Protein AF-A0A972H630-F1 (afdb_monomer_lite)

pLDDT: mean 94.14, std 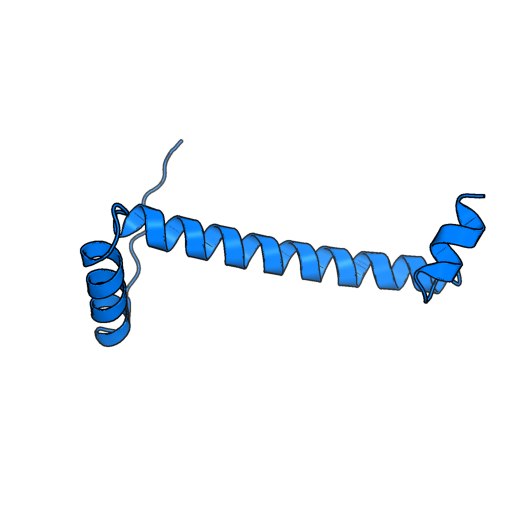5.77, range [63.56, 98.44]

Structure (mmCIF, N/CA/C/O backbone):
data_AF-A0A972H630-F1
#
_entry.id   AF-A0A972H630-F1
#
loop_
_atom_site.group_PDB
_atom_site.id
_atom_site.type_symbol
_atom_site.label_atom_id
_atom_site.label_alt_id
_atom_site.label_comp_id
_atom_site.label_asym_id
_atom_site.label_entity_id
_atom_site.label_seq_id
_atom_site.pdbx_PDB_ins_code
_atom_site.Cartn_x
_atom_site.Cartn_y
_atom_site.Cartn_z
_atom_site.occupancy
_atom_site.B_iso_or_equiv
_atom_site.auth_seq_id
_atom_site.auth_comp_id
_atom_site.auth_asym_id
_atom_site.auth_atom_id
_atom_site.pdbx_PDB_model_num
ATOM 1 N N . MET A 1 1 ? -0.821 -21.532 7.232 1.00 69.81 1 MET A N 1
ATOM 2 C CA . MET A 1 1 ? -0.747 -21.003 8.614 1.00 69.81 1 MET A CA 1
ATOM 3 C C . MET A 1 1 ? -1.225 -19.560 8.611 1.00 69.81 1 MET A C 1
ATOM 5 O O . MET A 1 1 ? -0.900 -18.846 7.671 1.00 69.81 1 MET A O 1
ATOM 9 N N . ARG A 1 2 ? -2.019 -19.143 9.603 1.00 74.75 2 ARG A N 1
ATOM 10 C CA . ARG A 1 2 ? -2.372 -17.731 9.817 1.00 74.75 2 ARG A CA 1
ATOM 11 C C . ARG A 1 2 ? -1.589 -17.217 11.020 1.00 74.75 2 ARG A C 1
ATOM 13 O O . ARG A 1 2 ? -1.549 -17.897 12.038 1.00 74.75 2 ARG A O 1
ATOM 20 N N . THR A 1 3 ? -1.023 -16.024 10.890 1.00 87.81 3 THR A N 1
ATOM 21 C CA . THR A 1 3 ? -0.320 -15.321 11.968 1.00 87.81 3 THR A CA 1
ATOM 22 C C . THR A 1 3 ? -1.041 -14.003 12.224 1.00 87.81 3 THR A C 1
ATOM 24 O O . THR A 1 3 ? -1.433 -13.324 11.273 1.00 87.81 3 THR A O 1
ATOM 27 N N . SER A 1 4 ? -1.259 -13.654 13.490 1.00 90.00 4 SER A N 1
ATOM 28 C CA . SER A 1 4 ? -1.832 -12.366 13.883 1.00 90.00 4 SER A CA 1
ATOM 29 C C . SER A 1 4 ? -0.731 -11.328 14.055 1.00 90.00 4 SER A C 1
ATOM 31 O O . SER A 1 4 ? 0.306 -11.617 14.648 1.00 90.00 4 SER A O 1
ATOM 33 N N . ILE A 1 5 ? -0.984 -10.111 13.588 1.00 89.19 5 ILE A N 1
ATOM 34 C CA . ILE A 1 5 ? -0.113 -8.959 13.807 1.00 89.19 5 ILE A CA 1
ATOM 35 C C . ILE A 1 5 ? -0.938 -7.920 14.568 1.00 89.19 5 ILE A C 1
ATOM 37 O O . ILE A 1 5 ? -2.047 -7.595 14.145 1.00 89.19 5 ILE A O 1
ATOM 41 N N . SER A 1 6 ? -0.407 -7.425 15.686 1.00 92.12 6 SER A N 1
ATOM 42 C CA . SER A 1 6 ? -0.952 -6.264 16.395 1.00 92.12 6 SER A CA 1
ATOM 43 C C . SER A 1 6 ? -0.110 -5.043 16.039 1.00 92.12 6 SER A C 1
ATOM 45 O O . SER A 1 6 ? 1.116 -5.104 16.127 1.00 92.12 6 SER A O 1
ATOM 47 N N . ILE A 1 7 ? -0.754 -3.961 15.608 1.00 89.88 7 ILE A N 1
ATOM 48 C CA . ILE A 1 7 ? -0.090 -2.709 15.235 1.00 89.88 7 ILE A CA 1
ATOM 49 C C . ILE A 1 7 ? -0.762 -1.538 15.942 1.00 89.88 7 ILE A C 1
ATOM 51 O O . ILE A 1 7 ? -1.989 -1.463 16.003 1.00 89.88 7 ILE A O 1
ATOM 55 N N . SER A 1 8 ? 0.047 -0.609 16.442 1.00 94.81 8 SER A N 1
ATOM 56 C CA . SER A 1 8 ? -0.443 0.684 16.913 1.00 94.81 8 SER A CA 1
ATOM 57 C C . SER A 1 8 ? -0.696 1.589 15.714 1.00 94.81 8 SER A C 1
ATOM 59 O O . SER A 1 8 ? 0.169 1.728 14.849 1.00 94.81 8 SER A O 1
ATOM 61 N N . LEU A 1 9 ? -1.871 2.211 15.667 1.00 93.62 9 LEU A N 1
ATOM 62 C CA . LEU A 1 9 ? -2.251 3.162 14.626 1.00 93.62 9 LEU A CA 1
ATOM 63 C C . LEU A 1 9 ? -2.544 4.526 15.257 1.00 93.62 9 LEU A C 1
ATOM 65 O O . LEU A 1 9 ? -3.060 4.567 16.377 1.00 93.62 9 LEU A O 1
ATOM 69 N N . PRO A 1 10 ? -2.267 5.636 14.551 1.00 97.56 10 PRO A N 1
ATOM 70 C CA . PRO A 1 10 ? -2.803 6.935 14.928 1.00 97.56 10 PRO A CA 1
ATOM 71 C C . PRO A 1 10 ? -4.328 6.867 15.065 1.00 97.56 10 PRO A C 1
ATOM 73 O O . PRO A 1 10 ? -4.996 6.217 14.257 1.00 97.56 10 PRO A O 1
ATOM 76 N N . GLU A 1 11 ? -4.879 7.553 16.066 1.00 97.25 11 GLU A N 1
ATOM 77 C CA . GLU A 1 11 ? -6.314 7.508 16.370 1.00 97.25 11 GLU A CA 1
ATOM 78 C C . GLU A 1 11 ? -7.175 7.911 15.163 1.00 97.25 11 GLU A C 1
ATOM 80 O O . GLU A 1 11 ? -8.162 7.249 14.845 1.00 97.25 11 GLU A O 1
ATOM 85 N N . GLU A 1 12 ? -6.755 8.946 14.435 1.00 97.69 12 GLU A N 1
ATOM 86 C CA . GLU A 1 12 ? -7.461 9.424 13.244 1.00 97.69 12 GLU A CA 1
ATOM 87 C C . GLU A 1 12 ? -7.519 8.367 12.136 1.00 97.69 12 GLU A C 1
ATOM 89 O O . GLU A 1 12 ? -8.573 8.155 11.538 1.00 97.69 12 GLU A O 1
ATOM 94 N N . LEU A 1 13 ? -6.439 7.605 11.938 1.00 96.31 13 LEU A N 1
ATOM 95 C CA . LEU A 1 13 ? -6.426 6.521 10.958 1.00 96.31 13 LEU A CA 1
ATOM 96 C C . LEU A 1 13 ? -7.360 5.377 11.375 1.00 96.31 13 LEU A C 1
ATOM 98 O O . LEU A 1 13 ? -8.065 4.812 10.541 1.00 96.31 13 LEU A O 1
ATOM 102 N N . ALA A 1 14 ? -7.417 5.050 12.669 1.00 95.31 14 ALA A N 1
ATOM 103 C CA . ALA A 1 14 ? -8.364 4.056 13.172 1.00 95.31 14 ALA A CA 1
ATOM 104 C C . ALA A 1 14 ? -9.824 4.49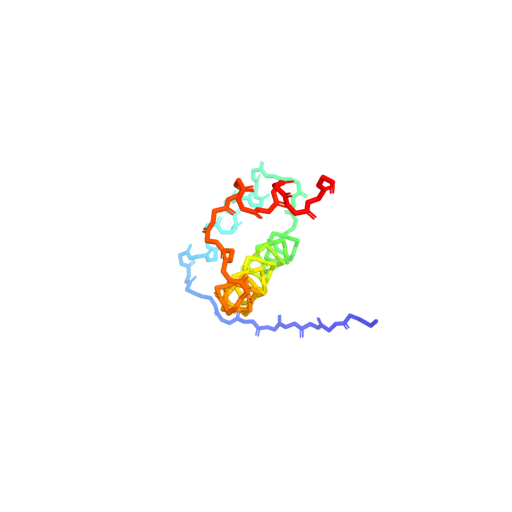3 12.939 1.00 95.31 14 ALA A C 1
ATOM 106 O O . ALA A 1 14 ? -10.647 3.683 12.503 1.00 95.31 14 ALA A O 1
ATOM 107 N N . LYS A 1 15 ? -10.135 5.781 13.148 1.00 96.56 15 LYS A N 1
ATOM 108 C CA . LYS A 1 15 ? -11.460 6.357 12.859 1.00 96.56 15 LYS A CA 1
ATOM 109 C C . LYS A 1 15 ? -11.802 6.307 11.369 1.00 96.56 15 LYS A C 1
ATOM 111 O O . LYS A 1 15 ? -12.956 6.058 11.022 1.00 96.56 15 LYS A O 1
ATOM 116 N N . GLU A 1 16 ? -10.840 6.549 10.483 1.00 96.38 16 GLU A N 1
ATOM 117 C CA . GLU A 1 16 ? -11.047 6.440 9.034 1.00 96.38 16 GLU A CA 1
ATOM 118 C C . GLU A 1 16 ? -11.345 5.003 8.604 1.00 96.38 16 GLU A C 1
ATOM 120 O O . GLU A 1 16 ? -12.330 4.770 7.901 1.00 96.38 16 GLU A O 1
ATOM 125 N N . ILE A 1 17 ? -10.567 4.034 9.097 1.00 96.00 17 ILE A N 1
ATOM 126 C CA . ILE A 1 17 ? -10.812 2.601 8.871 1.00 96.00 17 ILE A CA 1
ATOM 127 C C . ILE A 1 17 ? -12.241 2.238 9.300 1.00 96.00 17 ILE A C 1
ATOM 129 O O . ILE A 1 17 ? -12.951 1.552 8.565 1.00 96.00 17 ILE A O 1
ATOM 133 N N . ASP A 1 18 ? -12.696 2.737 10.451 1.00 94.94 18 ASP A N 1
ATOM 134 C CA . ASP A 1 18 ? -14.053 2.488 10.945 1.00 94.94 18 ASP A CA 1
ATOM 135 C C . ASP A 1 18 ? -15.150 3.078 10.072 1.00 94.94 18 ASP A C 1
ATOM 137 O O . ASP A 1 18 ? -16.194 2.450 9.890 1.00 94.94 18 ASP A O 1
ATOM 141 N N . LYS A 1 19 ? -14.940 4.277 9.526 1.00 96.62 19 LYS A N 1
ATOM 142 C CA . LYS A 1 19 ? -15.893 4.892 8.595 1.00 96.62 19 LYS A CA 1
ATOM 143 C C . LYS A 1 19 ? -16.020 4.057 7.321 1.00 96.62 19 LYS A C 1
ATOM 145 O O . LYS A 1 19 ? -17.140 3.775 6.906 1.00 96.62 19 LYS A O 1
ATOM 150 N N . VAL A 1 20 ? -14.897 3.615 6.752 1.00 96.62 20 VAL A N 1
ATOM 151 C CA . VAL A 1 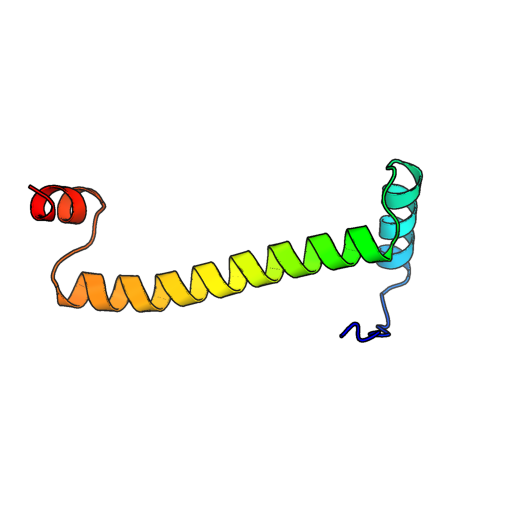20 ? -14.878 2.789 5.533 1.00 96.62 20 VAL A CA 1
ATOM 152 C C . VAL A 1 20 ? -15.557 1.442 5.773 1.00 96.62 20 VAL A C 1
ATOM 154 O O . VAL A 1 20 ? -16.412 1.026 4.995 1.00 96.62 20 VAL A O 1
ATOM 157 N N . VAL A 1 21 ? -15.232 0.770 6.875 1.00 96.69 21 VAL A N 1
ATOM 158 C CA . VAL A 1 21 ? -15.835 -0.523 7.231 1.00 96.69 21 VAL A CA 1
ATOM 159 C C . VAL A 1 21 ? -17.344 -0.397 7.459 1.00 96.69 21 VAL A C 1
ATOM 161 O O . VAL A 1 21 ? -18.089 -1.263 7.027 1.00 96.69 21 VAL A O 1
ATOM 164 N N . LYS A 1 22 ? -17.833 0.701 8.051 1.00 95.88 22 LYS A N 1
ATOM 165 C CA . LYS A 1 22 ? -19.283 0.943 8.213 1.00 95.88 22 LYS A CA 1
ATOM 166 C C . LYS A 1 22 ? -20.030 1.153 6.893 1.00 95.88 22 LYS A C 1
ATOM 168 O O . LYS A 1 22 ? -21.234 0.932 6.842 1.00 95.88 22 LYS A O 1
ATOM 173 N N . GLN A 1 23 ? -19.338 1.626 5.861 1.00 96.25 23 GLN A N 1
ATOM 174 C CA . GLN A 1 23 ? -19.906 1.910 4.539 1.00 96.25 23 GLN A CA 1
ATOM 175 C C . GLN A 1 23 ? -19.738 0.743 3.557 1.00 96.25 23 GLN A C 1
ATOM 177 O O . GLN A 1 23 ? -20.217 0.814 2.428 1.00 96.25 23 GLN A O 1
ATOM 182 N N . THR A 1 24 ? -19.051 -0.324 3.965 1.00 93.25 24 THR A N 1
ATOM 183 C CA . THR A 1 24 ? -18.736 -1.483 3.127 1.00 93.25 24 THR A CA 1
ATOM 184 C C . THR A 1 24 ? -19.120 -2.774 3.850 1.00 93.25 24 THR A C 1
ATOM 186 O O . THR A 1 24 ? -19.515 -2.764 5.010 1.00 93.25 24 THR A O 1
ATOM 189 N N . SER A 1 25 ? -19.018 -3.917 3.174 1.00 93.31 25 SER A N 1
ATOM 190 C CA . SER A 1 25 ? -19.186 -5.234 3.805 1.00 93.31 25 SER A CA 1
ATOM 191 C C . SER A 1 25 ? -17.877 -5.804 4.368 1.00 93.31 25 SER A C 1
ATOM 193 O O . SER A 1 25 ? -17.832 -6.978 4.729 1.00 93.31 25 SER A O 1
ATOM 195 N N . LEU A 1 26 ? -16.792 -5.022 4.374 1.00 94.69 26 LEU A N 1
ATOM 196 C CA . LEU A 1 26 ? -15.458 -5.483 4.753 1.00 94.69 26 LEU A CA 1
ATOM 197 C C . LEU A 1 26 ? -15.253 -5.384 6.260 1.00 94.69 26 L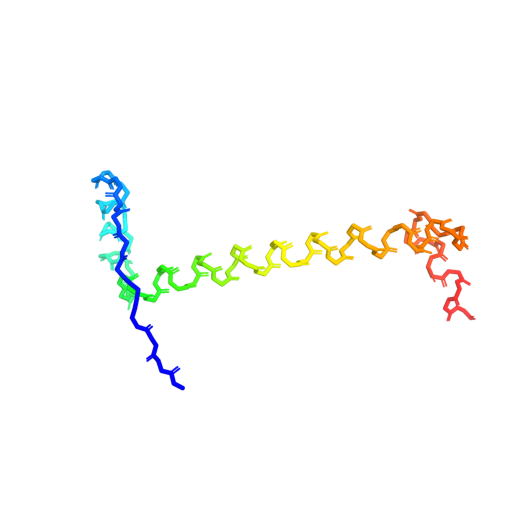EU A C 1
ATOM 199 O O . LEU A 1 26 ? -15.616 -4.396 6.884 1.00 94.69 26 LEU A O 1
ATOM 203 N N . THR A 1 27 ? -14.560 -6.351 6.845 1.00 95.88 27 THR A N 1
ATOM 204 C CA . THR A 1 27 ? -14.004 -6.220 8.196 1.00 95.88 27 THR A CA 1
ATOM 205 C C . THR A 1 27 ? -12.750 -5.338 8.194 1.00 95.88 27 THR A C 1
ATOM 207 O O . THR A 1 27 ? -12.059 -5.201 7.181 1.00 95.88 27 THR A O 1
ATOM 210 N N . ARG A 1 28 ? -12.367 -4.804 9.366 1.00 94.12 28 ARG A N 1
ATOM 211 C CA . ARG A 1 28 ? -11.094 -4.071 9.535 1.00 94.12 28 ARG A CA 1
ATOM 212 C C . ARG A 1 28 ? -9.896 -4.880 9.028 1.00 94.12 28 ARG A C 1
ATOM 214 O O . ARG A 1 28 ? -9.027 -4.349 8.344 1.00 94.12 28 ARG A O 1
ATOM 221 N N . SER A 1 29 ? -9.846 -6.172 9.356 1.00 93.88 29 SER A N 1
ATOM 222 C CA . SER A 1 29 ? -8.738 -7.044 8.963 1.00 93.88 29 SER A CA 1
ATOM 223 C C . SER A 1 29 ? -8.689 -7.306 7.460 1.00 93.88 29 SER A C 1
ATOM 225 O O . SER A 1 29 ? -7.594 -7.458 6.927 1.00 93.88 29 SER A O 1
ATOM 227 N N . GLU A 1 30 ? -9.832 -7.373 6.776 1.00 95.44 30 GLU A N 1
ATOM 228 C CA . GLU A 1 30 ? -9.876 -7.514 5.315 1.00 95.44 30 GLU A CA 1
ATOM 229 C C . GLU A 1 30 ? -9.406 -6.241 4.626 1.00 95.44 30 GLU A C 1
ATOM 231 O O . GLU A 1 30 ? -8.547 -6.321 3.752 1.00 95.44 30 GLU A O 1
ATOM 236 N N . LEU A 1 31 ? -9.886 -5.078 5.076 1.00 95.75 31 LEU A N 1
ATOM 237 C CA . LEU A 1 31 ? -9.450 -3.786 4.551 1.00 95.75 31 LEU A CA 1
ATOM 238 C C . LEU A 1 31 ? -7.934 -3.601 4.707 1.00 95.75 31 LEU A C 1
ATOM 240 O O . LEU A 1 31 ? -7.237 -3.304 3.739 1.00 95.75 31 LEU A O 1
ATOM 244 N N . VAL A 1 32 ? -7.407 -3.830 5.915 1.00 94.38 32 VAL A N 1
ATOM 245 C CA . VAL A 1 32 ? -5.968 -3.696 6.191 1.00 94.38 32 VAL A CA 1
ATOM 246 C C . VAL A 1 32 ? -5.157 -4.703 5.377 1.00 94.38 32 VAL A C 1
ATOM 248 O O . VAL A 1 32 ? -4.118 -4.344 4.828 1.00 94.38 32 VAL A O 1
ATOM 251 N N . ARG A 1 33 ? -5.619 -5.953 5.253 1.00 94.19 33 ARG A N 1
ATOM 252 C CA . ARG A 1 33 ? -4.920 -6.964 4.449 1.00 94.19 33 ARG A CA 1
ATOM 253 C C . ARG A 1 33 ? -4.886 -6.580 2.973 1.00 94.19 33 ARG A C 1
ATOM 255 O O . ARG A 1 33 ? -3.814 -6.634 2.385 1.00 94.19 33 ARG A O 1
ATOM 262 N N . ALA A 1 34 ? -6.008 -6.133 2.411 1.00 95.25 34 ALA A N 1
ATOM 263 C CA . ALA A 1 34 ? -6.078 -5.684 1.024 1.00 95.25 34 ALA A CA 1
ATOM 264 C C . ALA A 1 34 ? -5.121 -4.510 0.758 1.00 95.25 34 ALA A C 1
ATOM 266 O O . ALA A 1 34 ? -4.363 -4.541 -0.210 1.00 95.25 34 ALA A O 1
ATOM 267 N N . ALA A 1 35 ? -5.086 -3.523 1.659 1.00 95.31 35 ALA A N 1
ATOM 268 C CA . ALA A 1 35 ? -4.170 -2.389 1.555 1.00 95.31 35 ALA A CA 1
ATOM 269 C C . ALA A 1 35 ? -2.691 -2.819 1.611 1.00 95.31 35 ALA A C 1
ATOM 271 O O . ALA A 1 35 ? -1.866 -2.337 0.830 1.00 95.31 35 ALA A O 1
ATOM 272 N N . LEU A 1 36 ? -2.345 -3.748 2.511 1.00 95.69 36 LEU A N 1
ATOM 273 C CA . LEU A 1 36 ? -0.990 -4.298 2.605 1.00 95.69 36 LEU A CA 1
ATOM 274 C C . LEU A 1 36 ? -0.612 -5.095 1.353 1.00 95.69 36 LEU A C 1
ATOM 276 O O . LEU A 1 36 ? 0.492 -4.921 0.836 1.00 95.69 36 LEU A O 1
ATOM 280 N N . ASP A 1 37 ? -1.514 -5.931 0.842 1.00 96.81 37 ASP A N 1
ATOM 281 C CA . ASP A 1 37 ? -1.282 -6.719 -0.369 1.00 96.81 37 ASP A CA 1
ATOM 282 C C . ASP A 1 37 ? -1.047 -5.812 -1.583 1.00 96.81 37 ASP A C 1
ATOM 284 O O . ASP A 1 37 ? -0.080 -6.014 -2.327 1.00 96.81 37 ASP A O 1
ATOM 288 N N . GLU A 1 38 ? -1.857 -4.763 -1.742 1.00 98.19 38 GLU A N 1
ATOM 289 C CA . GLU A 1 38 ? -1.696 -3.767 -2.802 1.00 98.19 38 GLU A CA 1
ATOM 290 C C . GLU A 1 38 ? -0.359 -3.021 -2.681 1.00 98.19 38 GLU A C 1
ATOM 292 O O . GLU A 1 38 ? 0.386 -2.894 -3.663 1.00 98.19 38 GLU A O 1
ATOM 297 N N . TYR A 1 39 ? -0.011 -2.558 -1.476 1.00 98.06 39 TYR A N 1
ATOM 298 C CA . TYR A 1 39 ? 1.260 -1.879 -1.229 1.00 98.06 39 TYR A CA 1
ATOM 299 C C . TYR A 1 39 ? 2.450 -2.779 -1.571 1.00 98.06 39 TYR A C 1
ATOM 301 O O . TYR A 1 39 ? 3.357 -2.373 -2.307 1.00 98.06 39 TYR A O 1
ATOM 309 N N . LEU A 1 40 ? 2.444 -4.016 -1.067 1.00 98.12 40 LEU A N 1
ATOM 310 C CA . LEU A 1 40 ? 3.528 -4.970 -1.271 1.00 98.12 40 LEU A CA 1
ATOM 311 C C . LEU A 1 40 ? 3.642 -5.390 -2.737 1.00 98.12 40 LEU A C 1
ATOM 313 O O . LEU A 1 40 ? 4.757 -5.547 -3.238 1.00 98.12 40 LEU A O 1
ATOM 317 N N . PHE A 1 41 ? 2.522 -5.532 -3.448 1.00 98.31 41 PHE A N 1
ATOM 318 C CA . PHE A 1 41 ? 2.530 -5.774 -4.887 1.00 98.31 41 PHE A CA 1
ATOM 319 C C . PHE A 1 41 ? 3.221 -4.630 -5.634 1.00 98.31 41 PHE A C 1
ATOM 321 O O . PHE A 1 41 ? 4.194 -4.873 -6.352 1.00 98.31 41 PHE A O 1
ATOM 328 N N . LYS A 1 42 ? 2.799 -3.379 -5.403 1.00 98.44 42 LYS A N 1
ATOM 329 C CA . LYS A 1 42 ? 3.416 -2.197 -6.028 1.00 98.44 42 LYS A CA 1
ATOM 330 C C . LYS A 1 42 ? 4.900 -2.091 -5.682 1.00 98.44 42 LYS A C 1
ATOM 332 O O . LYS A 1 42 ? 5.716 -1.795 -6.553 1.00 98.44 42 LYS A O 1
ATOM 337 N N . PHE A 1 43 ? 5.270 -2.361 -4.431 1.00 98.25 43 PHE A N 1
ATOM 338 C CA . PHE A 1 43 ? 6.663 -2.369 -3.994 1.00 98.25 43 PHE A CA 1
ATOM 339 C C . PHE A 1 43 ? 7.499 -3.400 -4.761 1.00 98.25 43 PHE A C 1
ATOM 341 O O . PHE A 1 43 ? 8.516 -3.039 -5.359 1.00 98.25 43 PHE A O 1
ATOM 348 N N . ARG A 1 44 ? 7.052 -4.662 -4.806 1.00 98.31 44 ARG A N 1
ATOM 349 C CA . ARG A 1 44 ? 7.745 -5.733 -5.539 1.00 98.31 44 ARG A CA 1
ATOM 350 C C . ARG A 1 44 ? 7.829 -5.434 -7.032 1.00 98.31 44 ARG A C 1
ATOM 352 O O . ARG A 1 44 ? 8.881 -5.649 -7.625 1.00 98.31 44 ARG A O 1
ATOM 359 N N . PHE A 1 45 ? 6.760 -4.905 -7.624 1.00 98.25 45 PHE A N 1
ATOM 360 C CA . PHE A 1 45 ? 6.729 -4.548 -9.039 1.00 98.25 45 PHE A CA 1
ATOM 361 C C . PHE A 1 45 ? 7.753 -3.459 -9.377 1.00 98.25 45 PHE A C 1
ATOM 363 O O . PHE A 1 45 ? 8.532 -3.625 -10.313 1.00 98.25 45 PHE A O 1
ATOM 370 N N . ARG A 1 46 ? 7.833 -2.385 -8.577 1.00 98.06 46 ARG A N 1
ATOM 371 C CA . ARG A 1 46 ? 8.849 -1.332 -8.764 1.00 98.06 46 ARG A CA 1
ATOM 372 C C . ARG A 1 46 ? 10.266 -1.891 -8.669 1.00 98.06 46 ARG A C 1
ATOM 374 O O . ARG A 1 46 ? 11.081 -1.613 -9.543 1.00 98.06 46 ARG A O 1
ATOM 381 N N . LYS A 1 47 ? 10.539 -2.737 -7.671 1.00 98.12 47 LYS A N 1
ATOM 382 C CA . LYS A 1 47 ? 11.847 -3.397 -7.520 1.00 98.12 47 LYS A CA 1
ATOM 383 C C . LYS A 1 47 ? 12.190 -4.314 -8.684 1.00 98.12 47 LYS A C 1
ATOM 385 O O . LYS A 1 47 ? 13.329 -4.323 -9.150 1.00 98.12 47 LYS A O 1
ATOM 390 N N . LEU A 1 48 ? 11.211 -5.058 -9.187 1.00 97.88 48 LEU A N 1
ATOM 391 C CA . LEU A 1 48 ? 11.398 -5.875 -10.376 1.00 97.88 48 LEU A CA 1
ATOM 392 C C . LEU A 1 48 ? 11.727 -5.001 -11.591 1.00 97.88 48 LEU A C 1
ATOM 394 O O . LEU A 1 48 ? 12.702 -5.284 -12.284 1.00 97.88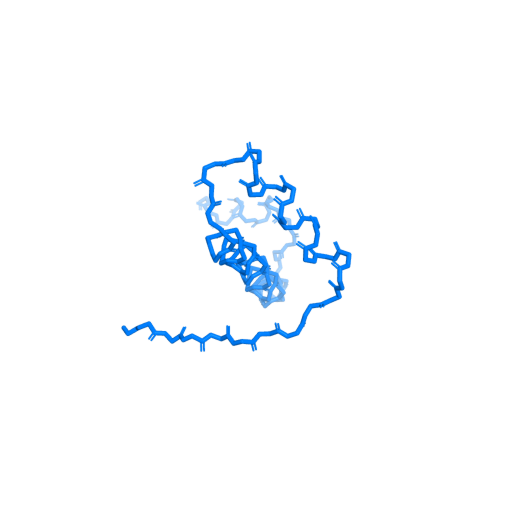 48 LEU A O 1
ATOM 398 N N . ARG A 1 49 ? 10.964 -3.925 -11.810 1.00 96.12 49 ARG A N 1
ATOM 399 C CA . ARG A 1 49 ? 11.180 -2.983 -12.911 1.00 96.12 49 ARG A CA 1
ATOM 400 C C . ARG A 1 49 ? 12.562 -2.338 -12.851 1.00 96.12 49 ARG A C 1
ATOM 402 O O . ARG A 1 49 ? 13.243 -2.346 -13.865 1.00 96.12 49 ARG A O 1
ATOM 409 N N . GLU A 1 50 ? 12.998 -1.840 -11.693 1.00 96.69 50 GLU A N 1
ATOM 410 C CA . GLU A 1 50 ? 14.347 -1.276 -11.497 1.00 96.69 50 GLU A CA 1
ATOM 411 C C . GLU A 1 50 ? 15.427 -2.242 -12.007 1.00 96.69 50 GLU A C 1
ATOM 413 O O . GLU A 1 50 ? 16.268 -1.876 -12.827 1.00 96.69 50 GLU A O 1
ATOM 418 N N . ARG A 1 51 ? 15.349 -3.511 -11.594 1.00 97.12 51 ARG A N 1
ATOM 419 C CA . ARG A 1 51 ? 16.298 -4.547 -12.012 1.00 97.12 51 ARG A CA 1
ATOM 420 C C . ARG A 1 51 ? 16.212 -4.869 -13.504 1.00 97.12 51 ARG A C 1
ATOM 422 O O . ARG A 1 51 ? 17.241 -5.085 -14.137 1.00 97.12 51 ARG A O 1
ATOM 429 N N . LEU A 1 52 ? 15.005 -4.970 -14.057 1.00 95.69 52 LEU A N 1
ATOM 430 C CA . LEU A 1 52 ? 14.814 -5.349 -15.458 1.00 95.69 52 LEU A CA 1
ATOM 431 C C . LEU A 1 52 ? 15.186 -4.219 -16.421 1.00 95.69 52 LEU A C 1
ATOM 433 O O . LEU A 1 52 ? 15.791 -4.501 -17.447 1.00 95.69 52 LEU A O 1
ATOM 437 N N . VAL A 1 53 ? 14.907 -2.960 -16.073 1.00 95.56 53 VAL A N 1
ATOM 438 C CA . VAL A 1 53 ? 15.290 -1.791 -16.881 1.00 95.56 53 VAL A CA 1
ATOM 439 C C . VAL A 1 53 ? 16.807 -1.690 -17.011 1.00 95.56 53 VAL A C 1
ATOM 441 O O . VAL A 1 53 ? 17.299 -1.422 -18.101 1.00 95.56 53 VAL A O 1
ATOM 444 N N . LEU A 1 54 ? 17.563 -1.949 -15.940 1.00 95.75 54 LEU A N 1
ATOM 445 C CA . LEU A 1 54 ? 19.028 -1.977 -16.016 1.00 95.75 54 LEU A CA 1
ATOM 446 C C . LEU A 1 54 ? 19.518 -3.034 -17.018 1.00 95.75 54 LEU A C 1
ATOM 448 O O . LEU A 1 54 ? 20.280 -2.709 -17.923 1.00 95.75 54 LEU A O 1
ATOM 452 N N . LYS A 1 55 ? 18.993 -4.261 -16.931 1.00 95.56 55 LYS A N 1
ATOM 453 C CA . LYS A 1 55 ? 19.328 -5.346 -17.871 1.00 95.56 55 LYS A CA 1
ATOM 454 C C . LYS A 1 55 ? 18.891 -5.059 -19.310 1.00 95.56 55 LYS A C 1
ATOM 456 O O . LYS A 1 55 ? 19.549 -5.491 -20.249 1.00 95.56 55 LYS A O 1
ATOM 461 N N . ALA A 1 56 ? 17.758 -4.384 -19.491 1.00 95.44 56 ALA A N 1
ATOM 462 C CA . ALA A 1 56 ? 17.257 -3.987 -20.803 1.00 95.44 56 ALA A CA 1
ATOM 463 C C . ALA A 1 56 ? 18.208 -2.972 -21.456 1.00 95.44 56 ALA A C 1
ATOM 465 O O . ALA A 1 56 ? 18.625 -3.166 -22.595 1.00 95.44 56 ALA A O 1
ATOM 466 N N . ARG A 1 57 ? 18.653 -1.967 -20.693 1.00 94.88 57 ARG A N 1
ATOM 467 C CA . ARG A 1 57 ? 19.604 -0.945 -21.156 1.00 94.88 57 ARG A CA 1
ATOM 468 C C . ARG A 1 57 ? 20.961 -1.521 -21.541 1.00 94.88 57 ARG A C 1
ATOM 470 O O . ARG A 1 57 ? 21.498 -1.129 -22.566 1.00 94.88 57 ARG A O 1
ATOM 477 N N . GLU A 1 58 ? 21.488 -2.481 -20.778 1.00 95.50 58 GLU A N 1
ATOM 478 C CA . GLU A 1 58 ? 22.717 -3.214 -21.145 1.00 95.50 58 GLU A CA 1
ATOM 479 C C . GLU A 1 58 ? 22.595 -3.920 -22.501 1.00 95.50 58 GLU A C 1
ATOM 481 O O . GLU A 1 58 ? 23.583 -4.119 -23.201 1.00 95.50 58 GLU A O 1
ATOM 486 N N . LYS A 1 59 ? 21.371 -4.284 -22.887 1.00 94.31 59 LYS A N 1
ATOM 487 C CA . LYS A 1 59 ? 21.065 -4.898 -24.177 1.00 94.31 59 LYS A CA 1
ATOM 488 C C . LYS A 1 59 ? 20.674 -3.884 -25.248 1.00 94.31 59 LYS A C 1
ATOM 490 O O . LYS A 1 59 ? 20.336 -4.323 -26.342 1.00 94.31 59 LYS A O 1
ATOM 495 N N . GLY A 1 60 ? 20.691 -2.581 -24.966 1.00 95.38 60 GLY A N 1
ATOM 496 C CA . GLY A 1 60 ? 20.266 -1.528 -25.890 1.00 95.38 60 GLY A CA 1
ATOM 497 C C . GLY A 1 60 ? 18.747 -1.406 -26.065 1.00 95.38 60 GLY A C 1
ATOM 498 O O . GLY A 1 60 ? 18.307 -0.976 -27.119 1.00 95.38 60 GLY A O 1
ATOM 499 N N . ILE A 1 61 ? 17.955 -1.840 -25.080 1.00 96.56 61 ILE A N 1
ATOM 500 C CA . ILE A 1 61 ? 16.488 -1.714 -25.063 1.00 96.56 61 ILE A CA 1
ATOM 501 C C . ILE A 1 61 ? 16.120 -0.578 -24.103 1.00 96.56 61 ILE A C 1
ATOM 503 O O . ILE A 1 61 ? 16.385 -0.664 -22.898 1.00 96.56 61 ILE A O 1
ATOM 507 N N . TYR A 1 62 ? 15.505 0.476 -24.628 1.00 94.19 62 TYR A N 1
ATOM 508 C CA . TYR A 1 62 ? 15.149 1.695 -23.900 1.00 94.19 62 TYR A CA 1
ATOM 509 C C . TYR A 1 62 ? 13.657 2.021 -23.974 1.00 94.19 62 TYR A C 1
ATOM 511 O O . TYR A 1 62 ? 13.130 2.639 -23.044 1.00 94.19 62 TYR A O 1
ATOM 519 N N . THR A 1 63 ? 12.994 1.604 -25.047 1.00 94.44 63 THR A N 1
ATOM 520 C CA . THR A 1 63 ? 11.586 1.858 -25.347 1.00 94.44 63 THR A CA 1
ATOM 521 C C . THR A 1 63 ? 10.814 0.555 -25.525 1.00 94.44 63 THR A C 1
ATOM 523 O O . THR A 1 63 ? 11.402 -0.521 -25.640 1.00 94.44 63 THR A O 1
ATOM 526 N N . ASP A 1 64 ? 9.486 0.655 -25.542 1.00 92.12 64 ASP A N 1
ATOM 527 C CA . ASP A 1 64 ? 8.632 -0.489 -25.860 1.00 92.12 64 ASP A CA 1
ATOM 528 C C . ASP A 1 64 ? 8.802 -0.909 -27.334 1.00 92.12 64 ASP A C 1
ATOM 530 O O . ASP A 1 64 ? 8.758 -2.099 -27.628 1.00 92.12 64 ASP A O 1
ATOM 534 N N . GLU A 1 65 ? 9.100 0.031 -28.242 1.00 95.38 65 GLU A N 1
ATOM 535 C CA . GLU A 1 65 ? 9.397 -0.275 -29.651 1.00 95.38 65 GLU A CA 1
ATOM 536 C C . GLU A 1 65 ? 10.635 -1.174 -29.780 1.00 95.38 65 GLU A C 1
ATOM 538 O O . GLU A 1 65 ? 10.571 -2.212 -30.433 1.00 95.38 65 GLU A O 1
ATOM 543 N N . ASP A 1 66 ? 11.709 -0.878 -29.035 1.00 94.62 66 ASP A N 1
ATOM 544 C CA . ASP A 1 66 ? 12.922 -1.716 -29.008 1.00 94.62 66 ASP A CA 1
ATOM 545 C C . ASP A 1 66 ? 12.635 -3.159 -28.542 1.00 94.62 66 ASP A C 1
ATOM 547 O O . ASP A 1 66 ? 13.411 -4.082 -28.812 1.00 94.62 66 ASP A O 1
ATOM 551 N N . VAL A 1 67 ? 11.556 -3.363 -27.773 1.00 92.12 67 VAL A N 1
ATOM 552 C CA . VAL A 1 67 ? 11.091 -4.694 -27.362 1.00 92.12 67 VAL A CA 1
ATOM 553 C C . VAL A 1 67 ? 10.355 -5.370 -28.512 1.00 92.12 67 VAL A C 1
ATOM 555 O O . VAL A 1 67 ? 10.639 -6.534 -28.796 1.00 92.12 67 VAL A O 1
ATOM 558 N N . PHE A 1 68 ? 9.431 -4.664 -29.168 1.00 94.94 68 PHE A N 1
ATOM 559 C CA . PHE A 1 68 ? 8.645 -5.207 -30.275 1.00 94.94 68 PHE A CA 1
ATOM 560 C C . PHE A 1 68 ? 9.518 -5.588 -31.473 1.00 94.94 68 PHE A C 1
ATOM 562 O O . PHE A 1 68 ? 9.361 -6.692 -31.992 1.00 94.94 68 PHE A O 1
ATOM 569 N N . GLU A 1 69 ? 10.509 -4.766 -31.831 1.00 94.12 69 GLU A N 1
ATOM 570 C CA . GLU A 1 69 ? 11.467 -5.062 -32.907 1.00 94.12 69 GLU A CA 1
ATOM 571 C C . GLU A 1 69 ? 12.245 -6.372 -32.685 1.00 94.12 69 GLU A C 1
ATOM 573 O O . GLU A 1 69 ? 12.664 -7.022 -33.640 1.00 94.12 69 GLU A O 1
ATOM 578 N N . ARG A 1 70 ? 12.436 -6.794 -31.428 1.00 90.31 70 ARG A N 1
ATOM 579 C CA . ARG A 1 70 ? 13.170 -8.025 -31.069 1.00 90.31 70 ARG A CA 1
ATOM 580 C C . ARG A 1 70 ? 12.298 -9.266 -30.931 1.00 90.31 70 ARG A C 1
ATOM 582 O O . ARG A 1 70 ? 12.840 -10.356 -30.752 1.00 90.31 70 ARG A O 1
ATOM 589 N N . LEU A 1 71 ? 10.979 -9.099 -30.918 1.00 87.56 71 LEU A N 1
ATOM 590 C CA . LEU A 1 71 ? 10.014 -10.200 -30.900 1.00 87.56 71 LEU A CA 1
ATOM 591 C C . LEU A 1 71 ? 9.574 -10.608 -32.317 1.00 87.56 71 LEU A C 1
ATOM 593 O O . LEU A 1 71 ? 8.820 -11.575 -32.434 1.00 87.56 71 LEU A O 1
ATOM 597 N N . GLY A 1 72 ? 10.025 -9.871 -33.343 1.00 63.56 72 GLY A N 1
ATOM 598 C CA . GLY A 1 72 ? 9.829 -10.167 -34.765 1.00 63.56 72 GLY A CA 1
ATOM 599 C C . GLY A 1 72 ? 10.580 -11.399 -35.252 1.00 63.56 72 GLY A C 1
ATOM 600 O O . GLY A 1 72 ? 11.710 -11.645 -34.770 1.00 63.56 72 GLY A O 1
#

Sequence (72 aa):
MRTSISISLPEELAKEIDKVVKQTSLTRSELVRAALDEYLFKFRFRKLRERLVLKAREKGIYTDEDVFERLG

Foldseek 3Di:
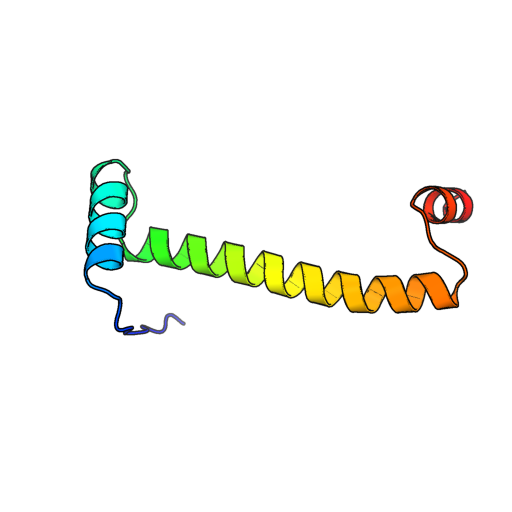DDDDDDDDDDPVVVVVLVVVVVVDVDDSVRVVVVVVVVVVVVVVVVVVCVVVCVVCVVVVHNDVVSVVVVVD

Radius of gyration: 20.13 Å; chains: 1; bounding box: 43×30×52 Å

Secondary structure (DSSP, 8-state):
----------HHHHHHHHHHHHHSS--HHHHHHHHHHHHHHHHHHHHHHHHHHHHHHHTT--SHHHHHTT--